Protein AF-A0A0E3GQF8-F1 (afdb_monomer_lite)

Foldseek 3Di:
DDPVVVVVQVCCCPPVV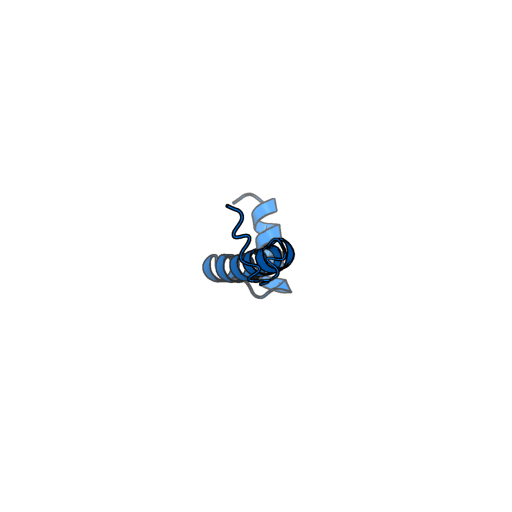CNDPVSVVVVVVVVVVVVCVVPPPPPPPDPPPPDDD

Secondary structure (DSSP, 8-state):
--HHHHHHHHHHHHHH---SHHHHHHHHHHHHHHHHHHHS-------------

Radius of gy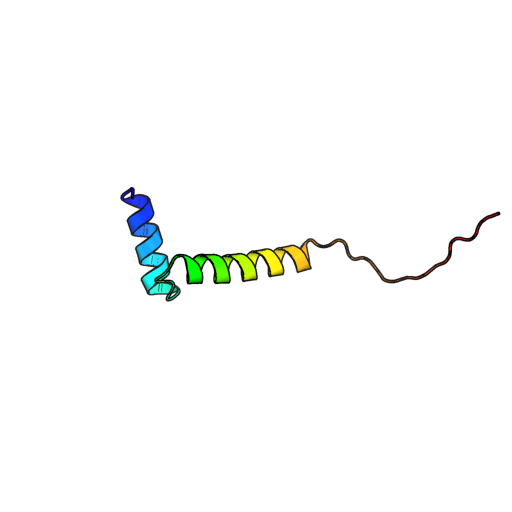ration: 20.59 Å; chains: 1; bounding box: 49×30×49 Å

pLDDT: mean 74.07, std 17.09, range [39.38, 92.44]

Organism: Clostridium scatologenes (NCBI:txid1548)

Sequence (53 aa):
MSEEMKRAWKILNDRYGIYTMKQLKDEMAKTVLDIGIFTMPLTTDNDVKANTN

Structure (mmCIF, N/CA/C/O backbone):
data_AF-A0A0E3GQF8-F1
#
_entry.id   AF-A0A0E3GQF8-F1
#
loop_
_atom_site.group_PDB
_atom_site.id
_atom_site.type_symbol
_atom_site.label_atom_id
_atom_site.label_alt_id
_atom_site.label_comp_id
_atom_site.label_asym_id
_atom_site.label_entity_id
_atom_site.label_seq_id
_atom_site.pdbx_PDB_ins_code
_atom_site.Cartn_x
_atom_site.Cartn_y
_atom_site.Cartn_z
_atom_site.occupancy
_atom_site.B_iso_or_equiv
_atom_site.auth_seq_id
_atom_site.auth_comp_id
_atom_site.auth_asym_id
_atom_site.auth_atom_id
_atom_site.pdbx_PDB_model_num
ATOM 1 N N . MET A 1 1 ? 3.879 11.740 11.602 1.00 68.12 1 MET A N 1
ATOM 2 C CA . MET A 1 1 ? 3.197 11.651 10.290 1.00 68.12 1 MET A CA 1
ATOM 3 C C . MET A 1 1 ? 2.439 12.942 10.056 1.00 68.12 1 MET A C 1
ATOM 5 O O . MET A 1 1 ? 1.711 13.340 10.959 1.00 68.12 1 MET A O 1
ATOM 9 N N . SER A 1 2 ? 2.623 13.585 8.900 1.00 89.88 2 SER A N 1
ATOM 10 C CA . SER A 1 2 ? 1.821 14.751 8.502 1.00 89.88 2 SER A CA 1
ATOM 11 C C . SER A 1 2 ? 0.366 14.350 8.215 1.00 89.88 2 SER A C 1
ATOM 13 O O . SER A 1 2 ? 0.074 13.171 7.992 1.00 89.88 2 SER A O 1
ATOM 15 N N . GLU A 1 3 ? -0.557 15.316 8.208 1.00 91.88 3 GLU A N 1
ATOM 16 C CA . GLU A 1 3 ? -1.971 15.075 7.867 1.00 91.88 3 GLU A CA 1
ATOM 17 C C . GLU A 1 3 ? -2.148 14.531 6.440 1.00 91.88 3 GLU A C 1
ATOM 19 O O . GLU A 1 3 ? -2.984 13.661 6.191 1.00 91.88 3 GLU A O 1
ATOM 24 N N . GLU A 1 4 ? -1.299 14.963 5.509 1.00 90.75 4 GLU A N 1
ATOM 25 C CA . GLU A 1 4 ? -1.259 14.440 4.139 1.00 90.75 4 GLU A CA 1
ATOM 26 C C . GLU A 1 4 ? -0.887 12.955 4.112 1.00 90.75 4 GLU A C 1
ATOM 28 O O . GLU A 1 4 ? -1.534 12.147 3.446 1.00 90.75 4 GLU A O 1
ATOM 33 N N . MET A 1 5 ? 0.108 12.574 4.912 1.00 87.00 5 MET A N 1
ATOM 34 C CA . MET A 1 5 ? 0.570 11.195 5.023 1.00 87.00 5 MET A CA 1
ATOM 35 C C . MET A 1 5 ? -0.505 10.294 5.646 1.00 87.00 5 MET A C 1
ATOM 37 O O . MET A 1 5 ? -0.671 9.156 5.216 1.00 87.00 5 MET A O 1
ATOM 41 N N . LYS A 1 6 ? -1.300 10.808 6.598 1.00 89.75 6 LYS A N 1
ATOM 42 C CA . LYS A 1 6 ? -2.468 10.093 7.145 1.00 89.75 6 LYS A CA 1
ATOM 43 C C . LYS A 1 6 ? -3.561 9.886 6.096 1.00 89.75 6 LYS A C 1
ATOM 45 O O . LYS A 1 6 ? -4.131 8.799 6.024 1.00 89.75 6 LYS A O 1
ATOM 50 N N . ARG A 1 7 ? -3.849 10.899 5.268 1.00 91.38 7 ARG A N 1
ATOM 51 C CA . ARG A 1 7 ? -4.804 10.769 4.151 1.00 91.38 7 ARG A CA 1
ATOM 52 C C . ARG A 1 7 ? -4.357 9.712 3.147 1.00 91.38 7 ARG A C 1
ATOM 54 O O . ARG A 1 7 ? -5.169 8.871 2.771 1.00 91.38 7 ARG A O 1
ATOM 61 N N . ALA A 1 8 ? -3.085 9.729 2.755 1.00 88.75 8 ALA A N 1
ATOM 62 C CA . ALA A 1 8 ? -2.526 8.733 1.845 1.00 88.75 8 ALA A CA 1
ATOM 63 C C . ALA A 1 8 ? -2.631 7.314 2.429 1.00 88.75 8 ALA A C 1
ATOM 65 O O . ALA A 1 8 ? -3.124 6.408 1.759 1.00 88.75 8 ALA A O 1
ATOM 66 N N . TRP A 1 9 ? -2.274 7.138 3.705 1.00 88.62 9 TRP A N 1
ATOM 67 C CA . TRP A 1 9 ? -2.422 5.859 4.405 1.00 88.62 9 TRP A CA 1
ATOM 68 C C . TRP A 1 9 ? -3.867 5.371 4.477 1.00 88.62 9 TRP A C 1
ATOM 70 O O . TRP A 1 9 ? -4.120 4.189 4.268 1.00 88.62 9 TRP A O 1
ATOM 80 N N . LYS A 1 10 ? -4.834 6.265 4.710 1.00 92.44 10 LYS A N 1
ATOM 81 C CA . LYS A 1 10 ? -6.252 5.889 4.717 1.00 92.44 10 LYS A CA 1
ATOM 82 C C . LYS A 1 10 ? -6.706 5.341 3.361 1.00 92.44 10 LYS A C 1
ATOM 84 O O . LYS A 1 10 ? -7.402 4.336 3.314 1.00 92.44 10 LYS A O 1
ATOM 89 N N . ILE A 1 11 ? -6.281 5.961 2.260 1.00 91.69 11 ILE A N 1
ATOM 90 C CA . ILE A 1 11 ? -6.613 5.489 0.907 1.00 91.69 11 ILE A CA 1
ATOM 91 C C . ILE A 1 11 ? -5.989 4.113 0.640 1.00 91.69 11 ILE A C 1
ATOM 93 O O . ILE A 1 11 ? -6.656 3.246 0.080 1.00 91.69 11 ILE A O 1
ATOM 97 N N . LEU A 1 12 ? -4.735 3.905 1.054 1.00 88.75 12 LEU A N 1
ATOM 98 C CA . LEU A 1 12 ? -4.035 2.622 0.923 1.00 88.75 12 LEU A CA 1
AT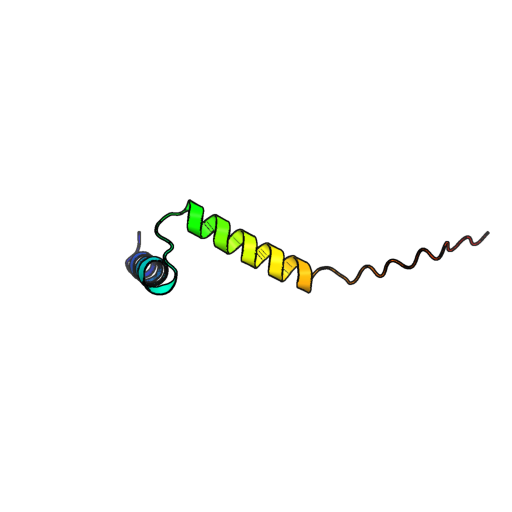OM 99 C C . LEU A 1 12 ? -4.740 1.501 1.700 1.00 88.75 12 LEU A C 1
ATOM 101 O O . LEU A 1 12 ? -4.941 0.414 1.158 1.00 88.75 12 LEU A O 1
ATOM 105 N N . ASN A 1 13 ? -5.188 1.792 2.921 1.00 92.06 13 ASN A N 1
ATOM 106 C CA . ASN A 1 13 ? -5.955 0.855 3.734 1.00 92.06 13 ASN A CA 1
ATOM 107 C C . ASN A 1 13 ? -7.322 0.540 3.100 1.00 92.06 13 ASN A C 1
ATOM 109 O O . ASN A 1 13 ? -7.651 -0.626 2.906 1.00 92.06 13 ASN A O 1
ATOM 113 N N . ASP A 1 14 ? -8.109 1.570 2.770 1.00 91.25 14 ASP A N 1
ATOM 114 C CA . ASP A 1 14 ? -9.520 1.418 2.387 1.00 91.25 14 ASP A CA 1
ATOM 115 C C . ASP A 1 14 ? -9.695 0.872 0.962 1.00 91.25 14 ASP A C 1
ATOM 117 O O . ASP A 1 14 ? -10.604 0.084 0.711 1.00 91.25 14 ASP A O 1
ATOM 121 N N . ARG A 1 15 ? -8.856 1.300 0.006 1.00 89.31 15 ARG A N 1
ATOM 122 C CA . ARG A 1 15 ? -8.995 0.899 -1.407 1.00 89.31 15 ARG A CA 1
ATOM 123 C C . ARG A 1 15 ? -8.158 -0.309 -1.790 1.00 89.31 15 ARG A C 1
ATOM 125 O O . ARG A 1 15 ? -8.571 -1.057 -2.668 1.00 89.31 15 ARG A O 1
ATOM 132 N N . TYR A 1 16 ? -6.982 -0.457 -1.188 1.00 84.44 16 TYR A N 1
ATOM 133 C CA . TYR A 1 16 ? -5.988 -1.438 -1.625 1.00 84.44 16 TYR A CA 1
ATOM 134 C C . TYR A 1 16 ? -5.713 -2.517 -0.571 1.00 84.44 16 TYR A C 1
ATOM 136 O O . TYR A 1 16 ? -4.972 -3.454 -0.849 1.00 84.44 16 TYR A O 1
ATOM 144 N N . GLY A 1 17 ? -6.303 -2.415 0.630 1.00 90.62 17 GLY A N 1
ATOM 145 C CA . GLY A 1 17 ? -6.105 -3.393 1.705 1.00 90.62 17 GLY A CA 1
ATOM 146 C C . GLY A 1 17 ? -4.665 -3.442 2.231 1.00 90.62 17 GLY A C 1
ATOM 147 O O . GLY A 1 17 ? -4.230 -4.465 2.766 1.00 90.62 17 GLY A O 1
ATOM 148 N N . ILE A 1 18 ? -3.900 -2.360 2.055 1.00 91.12 18 ILE A N 1
ATOM 149 C CA . ILE A 1 18 ? -2.491 -2.273 2.454 1.00 91.12 18 ILE A CA 1
ATOM 150 C C . ILE A 1 18 ? -2.423 -1.657 3.845 1.00 91.12 18 ILE A C 1
ATOM 152 O O . ILE A 1 18 ? -2.417 -0.442 3.972 1.00 91.12 18 ILE A O 1
ATOM 156 N N . TYR A 1 19 ? -2.328 -2.488 4.882 1.00 90.06 19 TYR A N 1
ATOM 157 C CA . TYR A 1 19 ? -2.336 -2.042 6.284 1.00 90.06 19 TYR A CA 1
ATOM 158 C C . TYR A 1 19 ? -0.941 -1.934 6.903 1.00 90.06 19 TYR A C 1
ATOM 160 O O . TYR A 1 19 ? -0.776 -1.395 7.997 1.00 90.06 19 TYR A O 1
ATOM 168 N N . THR A 1 20 ? 0.075 -2.480 6.232 1.00 90.69 20 THR A N 1
ATOM 169 C CA . THR A 1 20 ? 1.439 -2.556 6.759 1.00 90.69 20 THR A CA 1
ATOM 170 C C . THR A 1 20 ? 2.466 -2.051 5.759 1.00 90.69 20 THR A C 1
ATOM 172 O O . THR A 1 20 ? 2.313 -2.165 4.543 1.00 90.69 20 THR A O 1
ATOM 175 N N . MET A 1 21 ? 3.590 -1.567 6.287 1.00 87.44 21 MET A N 1
ATOM 176 C CA . MET A 1 21 ? 4.730 -1.148 5.471 1.00 87.44 21 MET A CA 1
ATOM 177 C C . MET A 1 21 ? 5.315 -2.301 4.643 1.00 87.44 21 MET A C 1
ATOM 179 O O . MET A 1 21 ? 5.873 -2.067 3.576 1.00 87.44 21 MET A O 1
ATOM 183 N N . LYS A 1 22 ? 5.192 -3.549 5.120 1.00 90.19 22 LYS A N 1
ATOM 184 C CA . LYS A 1 22 ? 5.627 -4.733 4.372 1.00 90.19 22 LYS A CA 1
ATOM 185 C C . LYS A 1 22 ? 4.769 -4.930 3.121 1.00 90.19 22 LYS A C 1
ATOM 187 O O . LYS A 1 22 ? 5.321 -5.033 2.038 1.00 90.19 22 LYS A O 1
ATOM 192 N N . GLN A 1 23 ? 3.443 -4.895 3.265 1.00 88.88 23 GLN A N 1
ATOM 193 C CA . GLN A 1 23 ? 2.522 -4.998 2.128 1.00 88.88 23 GLN A CA 1
ATOM 194 C C . GLN A 1 23 ? 2.750 -3.872 1.118 1.00 88.88 23 GLN A C 1
ATOM 196 O O . GLN A 1 23 ? 2.791 -4.128 -0.078 1.00 88.88 23 GLN A O 1
ATOM 201 N N . LEU A 1 24 ? 2.977 -2.643 1.595 1.00 88.75 24 LEU A N 1
ATOM 202 C CA . LEU A 1 24 ? 3.301 -1.522 0.716 1.00 88.75 24 LEU A CA 1
ATOM 203 C C . LEU A 1 24 ? 4.580 -1.792 -0.092 1.00 88.75 24 LEU A C 1
ATOM 205 O O . LEU A 1 24 ? 4.595 -1.585 -1.300 1.00 88.75 24 LEU A O 1
ATOM 209 N N . LYS A 1 25 ? 5.641 -2.287 0.560 1.00 86.50 25 LYS A N 1
ATOM 210 C CA . LYS A 1 25 ? 6.899 -2.649 -0.112 1.00 86.50 25 LYS A CA 1
ATOM 211 C C . LYS A 1 25 ? 6.720 -3.789 -1.114 1.00 86.50 25 LYS A C 1
ATOM 213 O O . LYS A 1 25 ? 7.284 -3.701 -2.198 1.00 86.50 25 LYS A O 1
ATOM 218 N N . ASP A 1 26 ? 5.940 -4.812 -0.776 1.00 89.31 26 ASP A N 1
ATOM 219 C CA . ASP A 1 26 ? 5.679 -5.952 -1.659 1.00 89.31 26 ASP A CA 1
ATOM 220 C C . ASP A 1 26 ? 4.903 -5.506 -2.920 1.00 89.31 26 ASP A C 1
ATOM 222 O O . ASP A 1 26 ? 5.273 -5.877 -4.033 1.00 89.31 26 ASP A O 1
ATOM 226 N N . GLU A 1 27 ? 3.884 -4.648 -2.780 1.00 84.00 27 GLU A N 1
ATOM 227 C CA . GLU A 1 27 ? 3.130 -4.085 -3.916 1.00 84.00 27 GLU A CA 1
ATOM 228 C C . GLU A 1 27 ? 3.974 -3.131 -4.778 1.00 84.00 27 GLU A C 1
ATOM 230 O O . GLU A 1 27 ? 3.931 -3.174 -6.012 1.00 84.00 27 GLU A O 1
ATOM 235 N N . MET A 1 28 ? 4.813 -2.304 -4.149 1.00 83.56 28 MET A N 1
ATOM 236 C CA . MET A 1 28 ? 5.768 -1.468 -4.877 1.00 83.56 28 MET A CA 1
ATOM 237 C C . MET A 1 28 ? 6.802 -2.309 -5.630 1.00 83.56 28 MET A C 1
ATOM 239 O O . MET A 1 28 ? 7.123 -1.983 -6.767 1.00 83.56 28 MET A O 1
ATOM 243 N N . ALA A 1 29 ? 7.296 -3.402 -5.043 1.00 84.81 29 ALA A N 1
ATOM 244 C CA . ALA A 1 29 ? 8.249 -4.295 -5.698 1.00 84.81 29 ALA A CA 1
ATOM 245 C C . ALA A 1 29 ? 7.648 -4.967 -6.941 1.00 84.81 29 ALA A C 1
ATOM 247 O O . ALA A 1 29 ? 8.320 -5.037 -7.968 1.00 84.81 29 ALA A O 1
ATOM 248 N N . LYS A 1 30 ? 6.374 -5.385 -6.888 1.00 78.50 30 LYS A N 1
ATOM 249 C CA . LYS A 1 30 ? 5.643 -5.883 -8.068 1.00 78.50 30 LYS A CA 1
ATOM 250 C C . LYS A 1 30 ? 5.560 -4.828 -9.169 1.00 78.50 30 LYS A C 1
ATOM 252 O O . LYS A 1 30 ? 5.834 -5.130 -10.322 1.00 78.50 30 LYS A O 1
ATOM 257 N N . THR A 1 31 ? 5.232 -3.591 -8.802 1.00 73.75 31 THR A N 1
ATOM 258 C CA . THR A 1 31 ? 5.087 -2.480 -9.757 1.00 73.75 31 THR A CA 1
ATOM 259 C C . THR A 1 31 ? 6.431 -2.096 -10.386 1.00 73.75 31 THR A C 1
ATOM 261 O O . THR A 1 31 ? 6.515 -1.846 -11.583 1.00 73.75 31 THR A O 1
ATOM 264 N N . VAL A 1 32 ? 7.507 -2.080 -9.594 1.00 68.44 32 VAL A N 1
ATOM 265 C CA . VAL A 1 32 ? 8.872 -1.822 -10.080 1.00 68.44 32 VAL A CA 1
ATOM 266 C C . VAL A 1 32 ? 9.347 -2.938 -11.008 1.00 68.44 32 VAL A C 1
ATOM 268 O O . VAL A 1 32 ? 9.951 -2.643 -12.036 1.00 68.44 32 VAL A O 1
ATOM 271 N N . LEU A 1 33 ? 9.062 -4.202 -10.677 1.00 62.44 33 LEU A N 1
ATOM 272 C CA . LEU A 1 33 ? 9.376 -5.340 -11.542 1.00 62.44 33 LEU A CA 1
ATOM 273 C C . LEU A 1 33 ? 8.632 -5.242 -12.879 1.00 62.44 33 LEU A C 1
ATOM 275 O O . LEU A 1 33 ? 9.247 -5.434 -13.922 1.00 62.44 33 LEU A O 1
ATOM 279 N N . ASP A 1 34 ? 7.347 -4.890 -12.847 1.00 62.09 34 ASP A N 1
ATOM 280 C CA . ASP A 1 34 ? 6.519 -4.710 -14.042 1.00 62.09 34 ASP A CA 1
ATOM 281 C C . ASP A 1 34 ? 7.083 -3.606 -14.953 1.00 62.09 34 ASP A C 1
ATOM 283 O O . ASP A 1 34 ? 7.372 -3.842 -16.124 1.00 62.09 34 ASP A O 1
ATOM 287 N N . ILE A 1 35 ? 7.398 -2.429 -14.396 1.00 61.66 35 ILE A N 1
ATOM 288 C CA . ILE A 1 35 ? 8.059 -1.340 -15.139 1.00 61.66 35 ILE A CA 1
ATOM 289 C C . ILE A 1 35 ? 9.423 -1.785 -15.684 1.00 61.66 35 ILE A C 1
ATOM 291 O O . ILE A 1 35 ? 9.776 -1.444 -16.812 1.00 61.66 35 ILE A O 1
ATOM 295 N N . GLY A 1 36 ? 10.196 -2.548 -14.910 1.00 59.00 36 GLY A N 1
ATOM 296 C CA . GLY A 1 36 ? 11.479 -3.109 -15.331 1.00 59.00 36 GLY A CA 1
ATOM 297 C C . GLY A 1 36 ? 11.353 -4.050 -16.529 1.00 59.00 36 GLY A C 1
ATOM 298 O O . GLY A 1 36 ? 12.193 -3.996 -17.418 1.00 59.00 36 GLY A O 1
ATOM 299 N N . ILE A 1 37 ? 10.285 -4.847 -16.609 1.00 60.25 37 ILE A N 1
ATOM 300 C CA . ILE A 1 37 ? 9.997 -5.718 -17.761 1.00 60.25 37 ILE A CA 1
ATOM 301 C C . ILE A 1 37 ? 9.676 -4.886 -19.010 1.00 60.25 37 ILE A C 1
ATOM 303 O O . ILE A 1 37 ? 10.143 -5.214 -20.097 1.00 60.25 37 ILE A O 1
ATOM 307 N N . PHE A 1 38 ? 8.935 -3.783 -18.870 1.00 55.94 38 PHE A N 1
ATOM 308 C CA . PHE A 1 38 ? 8.607 -2.902 -20.000 1.00 55.94 38 PHE A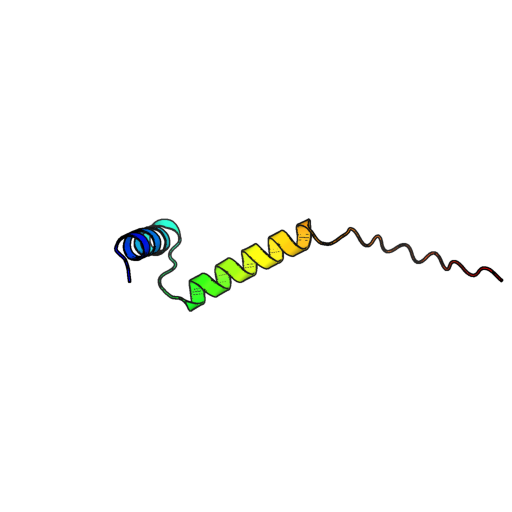 CA 1
ATOM 309 C C . PHE A 1 38 ? 9.749 -1.966 -20.423 1.00 55.94 38 PHE A C 1
ATOM 311 O O . PHE A 1 38 ? 9.783 -1.523 -21.570 1.00 55.94 38 PHE A O 1
ATOM 318 N N . THR A 1 39 ? 10.665 -1.636 -19.509 1.00 56.06 39 THR A N 1
ATOM 319 C CA . THR A 1 39 ? 11.809 -0.736 -19.762 1.00 56.06 39 THR A CA 1
ATOM 320 C C . THR A 1 39 ? 13.120 -1.472 -20.000 1.00 56.06 39 THR A C 1
ATOM 322 O O . THR A 1 39 ? 14.101 -0.841 -20.402 1.00 56.06 39 THR A O 1
ATOM 325 N N . MET A 1 40 ? 13.153 -2.793 -19.794 1.00 60.66 40 MET A N 1
ATOM 326 C CA . MET A 1 40 ? 14.266 -3.613 -20.244 1.00 60.66 40 MET A CA 1
ATOM 327 C C . MET A 1 40 ? 14.422 -3.410 -21.753 1.00 60.66 40 MET A C 1
ATOM 329 O O . MET A 1 40 ? 13.443 -3.545 -22.494 1.00 60.66 40 MET A O 1
ATOM 333 N N . PRO A 1 41 ? 15.631 -3.065 -22.234 1.00 55.12 41 PRO A N 1
ATOM 334 C CA . PRO A 1 41 ? 15.882 -3.095 -23.661 1.00 55.12 41 PRO A CA 1
ATOM 335 C C . PRO A 1 41 ? 15.533 -4.503 -24.141 1.00 55.12 41 PRO A C 1
ATOM 337 O O . PRO A 1 41 ? 15.915 -5.477 -23.495 1.00 55.12 41 PRO A O 1
ATOM 340 N N . LEU A 1 42 ? 14.789 -4.605 -25.245 1.00 57.47 42 LEU A N 1
ATOM 341 C CA . LEU A 1 42 ? 14.609 -5.853 -25.980 1.00 57.47 42 LEU A CA 1
ATOM 342 C C . LEU A 1 42 ? 16.004 -6.363 -26.359 1.00 57.47 42 LEU A C 1
ATOM 344 O O . LEU A 1 42 ? 16.509 -6.069 -27.440 1.00 57.47 42 LEU A O 1
ATOM 348 N N . THR A 1 43 ? 16.663 -7.105 -25.474 1.00 55.56 43 THR A N 1
ATOM 349 C CA . THR A 1 43 ? 17.721 -8.015 -25.875 1.00 55.56 43 THR A CA 1
ATOM 350 C C . THR A 1 43 ? 17.016 -9.098 -26.663 1.00 55.56 43 THR A C 1
ATOM 352 O O . THR A 1 43 ? 16.527 -10.082 -26.117 1.00 55.56 43 THR A O 1
ATOM 355 N N . THR A 1 44 ? 16.892 -8.857 -27.966 1.00 50.09 44 THR A N 1
ATOM 356 C CA . THR A 1 44 ? 16.768 -9.926 -28.938 1.00 50.09 44 THR A CA 1
ATOM 357 C C . THR A 1 44 ? 17.969 -10.829 -28.727 1.00 50.09 44 THR A C 1
ATOM 359 O O . THR A 1 44 ? 19.090 -10.456 -29.076 1.00 50.09 44 THR A O 1
ATOM 362 N N . ASP A 1 45 ? 17.724 -11.998 -28.147 1.00 54.25 45 ASP A N 1
ATOM 363 C CA . ASP A 1 45 ? 18.494 -13.191 -28.458 1.00 54.25 45 ASP A CA 1
ATOM 364 C C . ASP A 1 45 ? 18.547 -13.311 -29.983 1.00 54.25 45 ASP A C 1
ATOM 366 O O . ASP A 1 45 ? 17.609 -13.757 -30.636 1.00 54.25 45 ASP A O 1
ATOM 370 N N . ASN A 1 46 ? 19.629 -12.812 -30.563 1.00 50.88 46 ASN A N 1
ATOM 371 C CA . ASN A 1 46 ? 20.122 -13.242 -31.852 1.00 50.88 46 ASN A CA 1
ATOM 372 C C . ASN A 1 46 ? 21.629 -13.351 -31.695 1.00 50.88 46 ASN A C 1
ATOM 374 O O . ASN A 1 46 ? 22.385 -12.396 -31.865 1.00 50.88 46 ASN A O 1
ATOM 378 N N . ASP A 1 47 ? 22.008 -14.565 -31.322 1.00 55.72 47 ASP A N 1
ATOM 379 C CA . ASP A 1 47 ? 23.329 -15.173 -31.299 1.00 55.72 47 ASP A CA 1
ATOM 380 C C . ASP A 1 47 ? 23.985 -15.126 -32.700 1.00 55.72 47 ASP A C 1
ATOM 382 O O . ASP A 1 47 ? 24.270 -16.141 -33.334 1.00 55.72 47 ASP A O 1
ATOM 386 N N . VAL A 1 48 ? 24.193 -13.930 -33.257 1.00 54.22 48 VAL A N 1
ATOM 387 C CA . VAL A 1 48 ? 24.984 -13.754 -34.476 1.00 54.22 48 VAL A CA 1
ATOM 388 C C . VAL A 1 48 ? 26.396 -13.410 -34.044 1.00 54.22 48 VAL A C 1
ATOM 390 O O . VAL A 1 48 ? 26.761 -12.249 -33.865 1.00 54.22 48 VAL A O 1
ATOM 393 N N . LYS A 1 49 ? 27.192 -14.471 -33.882 1.00 54.38 49 LYS A N 1
ATOM 394 C CA . LYS A 1 49 ? 28.656 -14.437 -33.899 1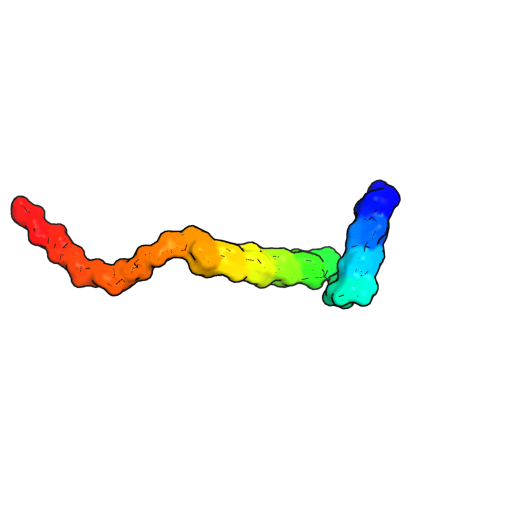.00 54.38 49 LYS A CA 1
ATOM 395 C C . LYS A 1 49 ? 29.146 -13.514 -35.020 1.00 54.38 49 LYS A C 1
ATOM 397 O O . LYS A 1 49 ? 29.299 -13.948 -36.160 1.00 54.38 49 LYS A O 1
ATOM 402 N N . ALA A 1 50 ? 29.472 -12.270 -34.695 1.00 51.88 50 ALA A N 1
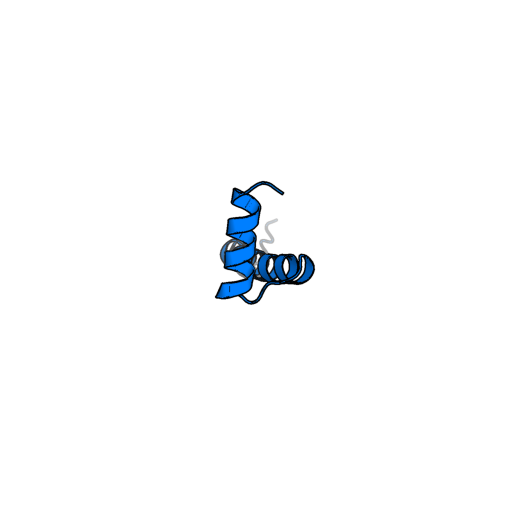ATOM 403 C CA . ALA A 1 50 ? 30.311 -11.442 -35.545 1.00 51.88 50 ALA A CA 1
ATOM 404 C C . ALA A 1 50 ? 31.773 -11.823 -35.281 1.00 51.88 50 ALA A C 1
ATOM 406 O O . ALA A 1 50 ? 32.515 -11.123 -34.599 1.00 51.88 50 ALA A O 1
ATOM 407 N N . ASN A 1 51 ? 32.169 -12.988 -35.800 1.00 46.47 51 ASN A N 1
ATOM 408 C CA . ASN A 1 51 ? 33.568 -13.233 -36.109 1.00 46.47 51 ASN A CA 1
ATOM 409 C C . ASN A 1 51 ? 33.924 -12.329 -37.293 1.00 46.47 51 ASN A C 1
ATOM 411 O O . ASN A 1 51 ? 33.368 -12.513 -38.375 1.00 46.47 51 ASN A O 1
ATOM 415 N N . THR A 1 52 ? 34.831 -11.375 -37.100 1.00 39.62 52 THR A N 1
ATOM 416 C CA . THR A 1 52 ? 35.518 -10.738 -38.226 1.00 39.62 52 THR A CA 1
ATOM 417 C C . THR A 1 52 ? 36.995 -10.637 -37.877 1.00 39.62 52 THR A C 1
ATOM 419 O O . THR A 1 52 ? 37.348 -10.035 -36.863 1.00 39.62 52 THR A O 1
ATOM 422 N N . ASN A 1 53 ? 37.787 -11.327 -38.703 1.00 39.38 53 ASN A N 1
ATOM 423 C CA . ASN A 1 53 ? 39.249 -11.348 -38.754 1.00 39.38 53 ASN A CA 1
ATOM 424 C C . ASN A 1 53 ? 39.872 -9.952 -38.836 1.00 39.38 53 ASN A C 1
ATOM 426 O O . ASN A 1 53 ? 39.246 -9.070 -39.468 1.00 39.38 53 ASN A O 1
#